Protein AF-A0A2S9FU79-F1 (afdb_monomer)

Mean predicted aligned error: 3.67 Å

Nearest PDB structures (foldseek):
  8qzu-assembly1_A  TM=7.853E-01  e=2.808E-02  Xenorhabdus hominickii
  3bwx-assembly1_A  TM=8.250E-01  e=1.530E-01  Novosphingobium aromaticivorans DSM 12444
  3fsg-assembly1_A  TM=6.598E-01  e=5.170E-02  Oenococcus oeni PSU-1
  1xrp-assembly1_A  TM=7.086E-01  e=3.452E-01  Thermoplasma acidophilum
  6fw5-assembly1_A  TM=6.985E-01  e=6.354E-01  Mycobacterium tuberculosis CDC1551

Solvent-accessible surface area (backbone atoms only — not comparable to full-atom values): 5279 Å² total; per-residue (Å²): 90,63,43,33,39,46,28,39,28,70,61,33,33,51,74,76,42,66,83,51,59,86,74,53,75,84,71,55,36,80,41,58,66,66,56,91,41,74,38,51,89,69,78,65,64,92,82,59,55,82,48,72,69,36,31,28,47,55,50,50,51,54,32,59,78,66,72,52,88,76,55,47,78,46,74,37,88,57,24,48,51,78,55,47,81,77,75,110

pLDDT: mean 90.62, std 8.07, range [56.28, 98.19]

Structure (mmCIF, N/CA/C/O backbone):
data_AF-A0A2S9FU79-F1
#
_entry.id   AF-A0A2S9FU79-F1
#
loop_
_atom_site.group_PDB
_atom_site.id
_atom_site.type_symbol
_atom_site.label_atom_id
_atom_site.label_alt_id
_atom_site.label_comp_id
_atom_site.label_asym_id
_atom_site.label_entity_id
_atom_site.label_seq_id
_atom_site.pdbx_PDB_ins_code
_atom_site.Cartn_x
_atom_site.Cartn_y
_atom_site.Cartn_z
_atom_site.occupancy
_atom_site.B_iso_or_equiv
_atom_site.auth_seq_id
_atom_site.auth_comp_id
_atom_site.auth_asym_id
_atom_site.auth_atom_id
_atom_site.pdbx_PDB_model_num
ATOM 1 N N . GLY A 1 1 ? -12.443 -3.178 10.673 1.00 93.38 1 GLY A N 1
ATOM 2 C CA . GLY A 1 1 ? -11.704 -2.080 11.315 1.00 93.38 1 GLY A CA 1
ATOM 3 C C . GLY A 1 1 ? -11.112 -1.167 10.266 1.00 93.38 1 GLY A C 1
ATOM 4 O O . GLY A 1 1 ? -11.061 -1.606 9.116 1.00 93.38 1 GLY A O 1
ATOM 5 N N . PRO A 1 2 ? -10.667 0.046 10.640 1.00 97.12 2 PRO A N 1
ATOM 6 C CA . PRO A 1 2 ? -9.918 0.926 9.746 1.00 97.12 2 PRO A CA 1
ATOM 7 C C . PRO A 1 2 ? -8.723 0.181 9.119 1.00 97.12 2 PRO A C 1
ATOM 9 O O . PRO A 1 2 ? -8.077 -0.610 9.825 1.00 97.12 2 PRO A O 1
ATOM 12 N N . PRO A 1 3 ? -8.471 0.338 7.808 1.00 98.12 3 PRO A N 1
ATOM 13 C CA . PRO A 1 3 ? -7.405 -0.380 7.126 1.00 98.12 3 PRO A CA 1
ATOM 14 C C . PRO A 1 3 ? -6.028 0.200 7.459 1.00 98.12 3 PRO A C 1
ATOM 16 O O . PRO A 1 3 ? -5.817 1.411 7.421 1.00 98.12 3 PRO A O 1
ATOM 19 N N . VAL A 1 4 ? -5.079 -0.691 7.744 1.00 97.94 4 VAL A N 1
ATOM 20 C CA . VAL A 1 4 ? -3.661 -0.360 7.913 1.00 97.94 4 VAL A CA 1
ATOM 21 C C . VAL A 1 4 ? -2.866 -1.211 6.935 1.00 97.94 4 VAL A C 1
ATOM 23 O O . VAL A 1 4 ? -2.852 -2.437 7.052 1.00 97.94 4 VAL A O 1
ATOM 26 N N . VAL A 1 5 ? -2.228 -0.579 5.957 1.00 97.25 5 VAL A N 1
ATOM 27 C CA . VAL A 1 5 ? -1.421 -1.266 4.948 1.00 97.25 5 VAL A CA 1
ATOM 28 C C . VAL A 1 5 ? 0.036 -1.237 5.387 1.00 97.25 5 VAL A C 1
ATOM 30 O O . VAL A 1 5 ? 0.637 -0.173 5.514 1.00 97.25 5 VAL A O 1
ATOM 33 N N . LEU A 1 6 ? 0.584 -2.418 5.652 1.00 97.00 6 LEU A N 1
ATOM 34 C CA . LEU A 1 6 ? 1.943 -2.625 6.130 1.00 97.00 6 LEU A CA 1
ATOM 35 C C . LEU A 1 6 ? 2.844 -2.989 4.948 1.00 97.00 6 LEU A C 1
ATOM 37 O O . LEU A 1 6 ? 2.764 -4.090 4.401 1.00 97.00 6 LEU A O 1
ATOM 41 N N . LEU A 1 7 ? 3.706 -2.063 4.551 1.00 95.62 7 LEU A N 1
ATOM 42 C CA . LEU A 1 7 ? 4.451 -2.140 3.303 1.00 95.62 7 LEU A CA 1
ATOM 43 C C . LEU A 1 7 ? 5.922 -2.452 3.555 1.00 95.62 7 LEU A C 1
ATOM 45 O O . LEU A 1 7 ? 6.592 -1.771 4.332 1.00 95.62 7 LEU A O 1
ATOM 49 N N . HIS A 1 8 ? 6.405 -3.523 2.929 1.00 94.56 8 HIS A N 1
ATOM 50 C CA . HIS A 1 8 ? 7.740 -4.064 3.170 1.00 94.56 8 HIS A CA 1
ATOM 51 C C . HIS A 1 8 ? 8.844 -3.379 2.364 1.00 94.56 8 HIS A C 1
ATOM 53 O O . HIS A 1 8 ? 8.575 -2.716 1.369 1.00 94.56 8 HIS A O 1
ATOM 59 N N . GLY A 1 9 ? 10.097 -3.584 2.777 1.00 93.19 9 GLY A N 1
ATOM 60 C CA . GLY A 1 9 ? 11.282 -3.040 2.111 1.00 93.19 9 GLY A CA 1
ATOM 61 C C . GLY A 1 9 ? 11.737 -3.797 0.859 1.00 93.19 9 GLY A C 1
ATOM 62 O O . GLY A 1 9 ? 11.159 -4.814 0.454 1.00 93.19 9 GLY A O 1
ATOM 63 N N . LEU A 1 10 ? 12.815 -3.306 0.252 1.00 91.94 10 LEU A N 1
ATOM 64 C CA . LEU A 1 10 ? 13.500 -3.938 -0.872 1.00 91.94 10 LEU A CA 1
ATOM 65 C C . LEU A 1 10 ? 14.110 -5.285 -0.443 1.00 91.94 10 LEU A C 1
ATOM 67 O O . LEU A 1 10 ? 14.717 -5.399 0.618 1.00 91.94 10 LEU A O 1
ATOM 71 N N . LEU A 1 11 ? 13.955 -6.316 -1.277 1.00 92.06 11 LEU A N 1
ATOM 72 C CA . LEU A 1 11 ? 14.326 -7.714 -1.000 1.00 92.06 11 LEU A CA 1
ATOM 73 C C . LEU A 1 11 ? 13.620 -8.339 0.222 1.00 92.06 11 LEU A C 1
ATOM 75 O O . LEU A 1 11 ? 14.040 -9.389 0.706 1.00 92.06 11 LEU A O 1
ATOM 79 N N . MET A 1 12 ? 12.529 -7.730 0.692 1.00 94.31 12 MET A N 1
ATOM 80 C CA . MET A 1 12 ? 11.686 -8.227 1.785 1.00 94.31 12 MET A CA 1
ATOM 81 C C . MET A 1 12 ? 10.305 -8.666 1.271 1.00 94.31 12 MET A C 1
ATOM 83 O O . MET A 1 12 ? 10.006 -8.558 0.079 1.00 94.31 12 MET A O 1
ATOM 87 N N . ASN A 1 13 ? 9.470 -9.188 2.173 1.00 94.62 13 ASN A N 1
ATOM 88 C CA . ASN A 1 13 ? 8.067 -9.539 1.937 1.00 94.62 13 ASN A CA 1
ATOM 89 C C . ASN A 1 13 ? 7.233 -9.365 3.225 1.00 94.62 13 ASN A C 1
ATOM 91 O O . ASN A 1 13 ? 7.689 -8.762 4.199 1.00 94.62 13 ASN A O 1
ATOM 95 N N . ASP A 1 14 ? 6.007 -9.881 3.221 1.00 95.56 14 ASP A N 1
ATOM 96 C CA . ASP A 1 14 ? 5.039 -9.831 4.319 1.00 95.56 14 ASP A CA 1
ATOM 97 C C . ASP A 1 14 ? 5.557 -10.426 5.637 1.00 95.56 14 ASP A C 1
ATOM 99 O O . ASP A 1 14 ? 5.260 -9.880 6.701 1.00 95.56 14 ASP A O 1
ATOM 103 N N . ALA A 1 15 ? 6.399 -11.463 5.578 1.00 95.94 15 ALA A N 1
ATOM 104 C CA . ALA A 1 15 ? 6.921 -12.142 6.766 1.00 95.94 15 ALA A CA 1
ATOM 105 C C . ALA A 1 15 ? 7.773 -11.237 7.674 1.00 95.94 15 ALA A C 1
ATOM 107 O O . ALA A 1 15 ? 7.984 -11.556 8.844 1.00 95.94 15 ALA A O 1
ATOM 108 N N . GLN A 1 16 ? 8.244 -10.076 7.191 1.00 95.12 16 GLN A N 1
ATOM 109 C CA . GLN A 1 16 ? 8.959 -9.129 8.058 1.00 95.12 16 GLN A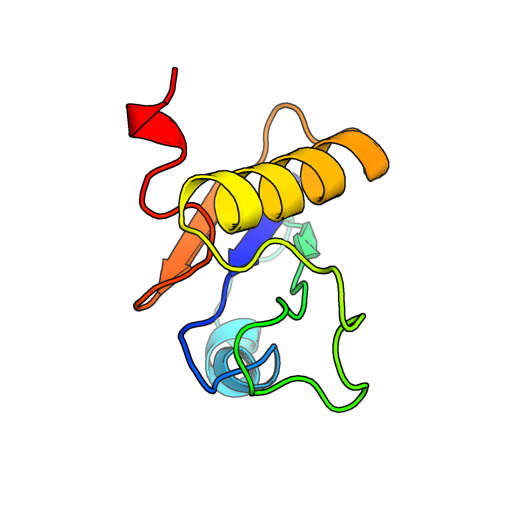 CA 1
ATOM 110 C C . GLN A 1 16 ? 8.100 -8.664 9.252 1.00 95.12 16 GLN A C 1
ATOM 112 O O . GLN A 1 16 ? 8.636 -8.210 10.262 1.00 95.12 16 GLN A O 1
ATOM 117 N N . TRP A 1 17 ? 6.770 -8.725 9.121 1.00 96.62 17 TRP A N 1
ATOM 118 C CA . TRP A 1 17 ? 5.830 -8.223 10.118 1.00 96.62 17 TRP A CA 1
ATOM 119 C C . TRP A 1 17 ? 5.446 -9.269 11.169 1.00 96.62 17 TRP A C 1
ATOM 121 O O . TRP A 1 17 ? 4.806 -8.902 12.155 1.00 96.62 17 TRP A O 1
ATOM 131 N N . ASP A 1 18 ? 5.860 -10.532 11.021 1.00 97.44 18 ASP A N 1
ATOM 132 C CA . ASP A 1 18 ? 5.455 -11.646 11.895 1.00 97.44 18 ASP A CA 1
ATOM 133 C C . ASP A 1 18 ? 5.725 -11.370 13.380 1.00 97.44 18 ASP A C 1
ATOM 135 O O . ASP A 1 18 ? 4.921 -11.718 1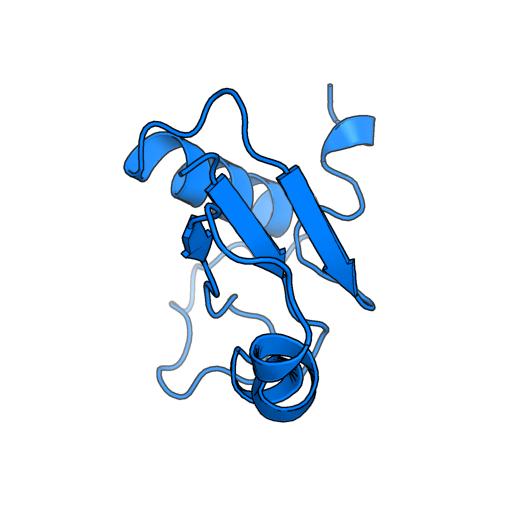4.243 1.00 97.44 18 ASP A O 1
ATOM 139 N N . LEU A 1 19 ? 6.839 -10.698 13.684 1.00 97.50 19 LEU A N 1
ATOM 140 C CA . LEU A 1 19 ? 7.206 -10.343 15.057 1.00 97.50 19 LEU A CA 1
ATOM 141 C C . LEU A 1 19 ? 6.489 -9.091 15.573 1.00 97.50 19 LEU A C 1
ATOM 143 O O . LEU A 1 19 ? 6.377 -8.916 16.781 1.00 97.50 19 LEU A O 1
ATOM 147 N N . ALA A 1 20 ? 6.009 -8.216 14.690 1.00 96.56 20 ALA A N 1
ATOM 148 C CA . ALA A 1 20 ? 5.330 -6.979 15.070 1.00 96.56 20 ALA A CA 1
ATOM 149 C C . ALA A 1 20 ? 3.817 -7.177 15.239 1.00 96.56 20 ALA A C 1
ATOM 151 O O . ALA A 1 20 ? 3.232 -6.620 16.167 1.00 96.56 20 ALA A O 1
ATOM 152 N N . LEU A 1 21 ? 3.189 -7.987 14.376 1.00 97.56 21 LEU A N 1
ATOM 153 C CA . LEU A 1 21 ? 1.739 -8.219 14.341 1.00 97.56 21 LEU A CA 1
ATOM 154 C C . LEU A 1 21 ? 1.118 -8.557 15.711 1.00 97.56 21 LEU A C 1
ATOM 156 O O . LEU A 1 21 ? 0.083 -7.967 16.025 1.00 97.56 21 LEU A O 1
ATOM 160 N N . PRO A 1 22 ? 1.715 -9.419 16.565 1.00 98.00 22 PRO A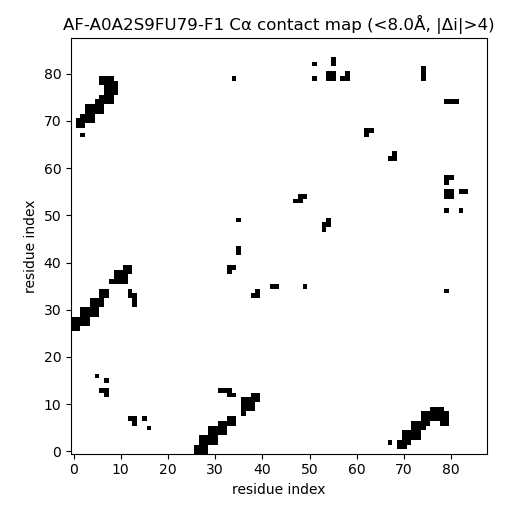 N 1
ATOM 161 C CA . PRO A 1 22 ? 1.149 -9.742 17.879 1.00 98.00 22 PRO A CA 1
ATOM 162 C C . PRO A 1 22 ? 1.068 -8.555 18.849 1.00 98.00 22 PRO A C 1
ATOM 164 O O . PRO A 1 22 ? 0.356 -8.629 19.849 1.00 98.00 22 PRO A O 1
ATOM 167 N N . HIS A 1 23 ? 1.808 -7.478 18.580 1.00 97.75 23 HIS A N 1
ATOM 168 C CA . HIS A 1 23 ? 1.875 -6.284 19.422 1.00 97.75 23 HIS A CA 1
ATOM 169 C C . HIS A 1 23 ? 1.025 -5.126 18.894 1.00 97.75 23 HIS A C 1
ATOM 171 O O . HIS A 1 23 ? 0.911 -4.096 19.560 1.00 97.75 23 HIS A O 1
ATOM 177 N N . LEU A 1 24 ? 0.438 -5.272 17.704 1.00 97.25 24 LEU A N 1
ATOM 178 C CA . LEU A 1 24 ? -0.393 -4.235 17.117 1.00 97.25 24 LEU A CA 1
ATOM 179 C C . LEU A 1 24 ? -1.780 -4.194 17.780 1.00 97.25 24 LEU A C 1
ATOM 181 O O . LEU A 1 24 ? -2.306 -5.230 18.200 1.00 97.25 24 LEU A O 1
ATOM 185 N N . PRO A 1 25 ? -2.391 -3.001 17.902 1.00 97.50 25 PRO A N 1
ATOM 186 C CA . PRO A 1 25 ? -3.692 -2.858 18.538 1.00 97.50 25 PRO A CA 1
ATOM 187 C C . PRO A 1 25 ? -4.784 -3.636 17.796 1.00 97.50 25 PRO A C 1
ATOM 189 O O . PRO A 1 25 ? -4.813 -3.732 16.570 1.00 97.50 25 PRO A O 1
ATOM 192 N N . GLN A 1 26 ? -5.745 -4.157 18.556 1.00 97.00 26 GLN A N 1
ATOM 193 C CA . GLN A 1 26 ? -6.941 -4.759 17.974 1.00 97.00 26 GLN A CA 1
ATOM 194 C C . GLN A 1 26 ? -7.888 -3.692 17.400 1.00 97.00 26 GLN A C 1
ATOM 196 O O . GLN A 1 26 ? -7.773 -2.504 17.692 1.00 97.00 26 GLN A O 1
ATOM 201 N N . GLY A 1 27 ? -8.851 -4.126 16.582 1.00 97.31 27 GLY A N 1
ATOM 202 C CA . GLY A 1 27 ? -9.861 -3.248 15.977 1.00 97.31 27 GLY A CA 1
ATOM 203 C C . GLY A 1 27 ? -9.489 -2.698 14.596 1.00 97.31 27 GLY A C 1
ATOM 204 O O . GLY A 1 27 ? -10.350 -2.132 13.924 1.00 97.31 27 GLY A O 1
ATOM 205 N N . PHE A 1 28 ? -8.262 -2.935 14.128 1.00 98.00 28 PHE A N 1
ATOM 206 C CA . PHE A 1 28 ? -7.790 -2.589 12.785 1.00 98.00 28 PHE A CA 1
ATOM 207 C C . PHE A 1 28 ? -7.825 -3.788 11.834 1.00 98.00 28 PHE A C 1
ATOM 209 O O . PHE A 1 28 ? -7.884 -4.944 12.259 1.00 98.00 28 PHE A O 1
ATOM 216 N N . ARG A 1 29 ? -7.808 -3.509 10.527 1.00 97.62 29 ARG A N 1
ATOM 217 C CA . ARG A 1 29 ? -7.608 -4.521 9.482 1.00 97.62 29 ARG A CA 1
ATOM 218 C C . ARG A 1 29 ? -6.216 -4.331 8.884 1.00 97.62 29 ARG A C 1
ATOM 220 O O . ARG A 1 29 ? -6.029 -3.424 8.078 1.00 97.62 29 ARG A O 1
ATOM 227 N N . TYR A 1 30 ? -5.270 -5.183 9.271 1.00 98.19 30 TYR A N 1
ATOM 228 C CA . TYR A 1 30 ? -3.908 -5.164 8.737 1.00 98.19 30 TYR A CA 1
ATOM 229 C C . TYR A 1 30 ? -3.849 -5.858 7.373 1.00 98.19 30 TYR A C 1
ATOM 231 O O . TYR A 1 30 ? -4.301 -6.994 7.231 1.00 98.19 30 TYR A O 1
ATOM 239 N N . LEU A 1 31 ? -3.316 -5.160 6.373 1.00 97.88 31 LEU A N 1
ATOM 240 C CA . LEU A 1 31 ? -3.129 -5.634 5.003 1.00 97.88 31 LEU A CA 1
ATOM 241 C C . LEU A 1 31 ? -1.630 -5.663 4.699 1.00 97.88 31 LEU A C 1
ATOM 243 O O . LEU A 1 31 ? -0.947 -4.667 4.916 1.00 97.88 31 LEU A O 1
ATOM 247 N N . LEU A 1 32 ? -1.125 -6.796 4.215 1.00 96.81 32 LEU A N 1
ATOM 248 C CA . LEU A 1 32 ? 0.306 -7.037 4.011 1.00 96.81 32 LEU A CA 1
ATOM 249 C C . LEU A 1 32 ? 0.569 -7.420 2.544 1.00 96.81 32 LEU A C 1
ATOM 251 O O . LEU A 1 32 ? 0.845 -8.587 2.260 1.00 96.81 32 LEU A O 1
ATOM 255 N N . PRO A 1 33 ? 0.400 -6.498 1.578 1.00 94.81 33 PRO A N 1
ATOM 256 C CA . PRO A 1 33 ? 0.669 -6.817 0.182 1.00 94.81 33 PRO A CA 1
ATOM 257 C C . PRO A 1 33 ? 2.157 -7.124 -0.020 1.00 94.81 33 PRO A C 1
ATOM 259 O O . PRO A 1 33 ? 3.028 -6.456 0.539 1.00 94.81 33 PRO A O 1
ATOM 262 N N . VAL A 1 34 ? 2.447 -8.120 -0.859 1.00 93.75 34 VAL A N 1
ATOM 263 C CA . VAL A 1 34 ? 3.817 -8.435 -1.276 1.00 93.75 34 VAL A CA 1
ATOM 264 C C . VAL A 1 34 ? 4.094 -7.755 -2.613 1.00 93.75 34 VAL A C 1
ATOM 266 O O . VAL A 1 34 ? 3.578 -8.156 -3.654 1.00 93.75 34 VAL A O 1
ATOM 269 N N . LEU A 1 35 ? 4.912 -6.711 -2.569 1.00 91.25 35 LEU A N 1
ATOM 270 C CA . LEU A 1 35 ? 5.297 -5.868 -3.691 1.00 91.25 35 LEU A CA 1
ATOM 271 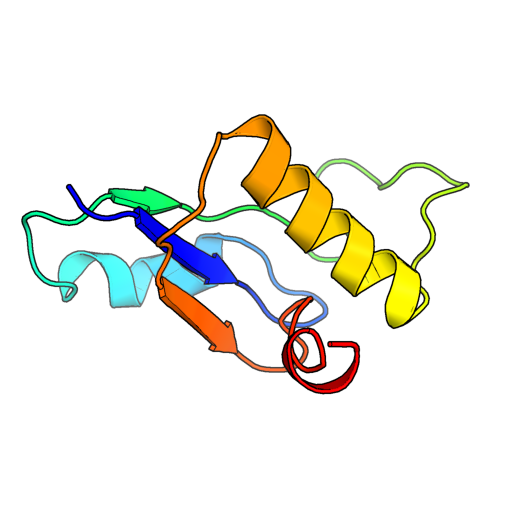C C . LEU A 1 35 ? 6.377 -6.535 -4.568 1.00 91.25 35 LEU A C 1
ATOM 273 O O . LEU A 1 35 ? 7.147 -7.388 -4.099 1.00 91.25 35 LEU A O 1
ATOM 277 N N . PRO A 1 36 ? 6.511 -6.134 -5.847 1.00 90.62 36 PRO A N 1
ATOM 278 C CA . PRO A 1 36 ? 7.468 -6.723 -6.782 1.00 90.62 36 PRO A CA 1
ATOM 279 C C . PRO A 1 36 ? 8.931 -6.292 -6.542 1.00 90.62 36 PRO A C 1
ATOM 281 O O . PRO A 1 36 ? 9.684 -6.052 -7.477 1.00 90.62 36 PRO A O 1
ATOM 284 N N . MET A 1 37 ? 9.372 -6.269 -5.282 1.00 88.94 37 MET A N 1
ATOM 285 C CA . MET A 1 37 ? 10.683 -5.771 -4.846 1.00 88.94 37 MET A CA 1
ATOM 286 C C . MET A 1 37 ? 11.668 -6.890 -4.470 1.00 88.94 37 MET A C 1
ATOM 288 O O . MET A 1 37 ? 12.560 -6.698 -3.654 1.00 88.94 37 MET A O 1
ATOM 292 N N . GLY A 1 38 ? 11.515 -8.081 -5.053 1.00 89.50 38 GLY A N 1
ATOM 293 C CA . GLY A 1 38 ? 12.505 -9.163 -4.970 1.00 89.50 38 GLY A CA 1
ATOM 294 C C . GLY A 1 38 ? 12.362 -10.164 -3.816 1.00 89.50 38 GLY A C 1
ATOM 295 O O . GLY A 1 38 ? 13.051 -11.177 -3.849 1.00 89.50 38 GLY A O 1
ATOM 296 N N . GLY A 1 39 ? 11.460 -9.956 -2.848 1.00 90.50 39 GLY A N 1
ATOM 297 C CA . GLY A 1 39 ? 11.138 -10.961 -1.814 1.00 90.50 39 GLY A CA 1
ATOM 298 C C . GLY A 1 39 ? 9.882 -11.801 -2.092 1.00 90.50 39 GLY A C 1
ATOM 299 O O . GLY A 1 39 ? 9.521 -12.672 -1.296 1.00 90.50 39 GLY A O 1
ATOM 300 N N . HIS A 1 40 ? 9.206 -11.562 -3.219 1.00 88.56 40 HIS A N 1
ATOM 301 C CA . HIS A 1 40 ? 8.034 -12.323 -3.651 1.00 88.56 40 HIS A CA 1
ATOM 302 C C . HIS A 1 40 ? 8.406 -13.723 -4.155 1.00 88.56 40 HIS A C 1
ATOM 304 O O . HIS A 1 40 ? 9.416 -13.922 -4.826 1.00 88.56 40 HIS A O 1
ATOM 310 N N . ARG A 1 41 ? 7.538 -14.708 -3.889 1.00 86.50 41 ARG A N 1
ATOM 311 C CA . ARG A 1 41 ? 7.719 -16.091 -4.374 1.00 86.50 41 ARG A CA 1
ATOM 312 C C . ARG A 1 41 ? 7.387 -16.246 -5.854 1.00 86.50 41 ARG A C 1
ATOM 314 O O . ARG A 1 41 ? 8.012 -17.038 -6.553 1.00 86.50 41 ARG A O 1
ATOM 321 N N . VAL A 1 42 ? 6.379 -15.512 -6.318 1.00 86.06 42 VAL A N 1
ATOM 322 C CA . VAL A 1 42 ? 5.945 -15.522 -7.715 1.00 86.06 42 VAL A CA 1
ATOM 323 C C . VAL A 1 42 ? 6.642 -14.385 -8.424 1.00 86.06 42 VAL A C 1
ATOM 325 O O . VAL A 1 42 ? 6.411 -13.231 -8.081 1.00 86.06 42 VAL A O 1
ATOM 328 N N . ARG A 1 43 ? 7.493 -14.719 -9.397 1.00 81.75 43 ARG A N 1
ATOM 329 C CA . ARG A 1 43 ? 8.213 -13.738 -10.209 1.00 81.75 43 ARG A CA 1
ATOM 330 C C . ARG A 1 43 ? 7.236 -12.692 -10.752 1.00 81.75 43 ARG A C 1
ATOM 332 O O . ARG A 1 43 ? 6.242 -13.058 -11.377 1.00 81.75 43 ARG A O 1
ATOM 339 N N . SER A 1 44 ? 7.574 -11.418 -10.569 1.00 82.06 44 SER A N 1
ATOM 340 C CA . SER A 1 44 ? 6.835 -10.319 -11.192 1.00 82.06 44 SER A CA 1
ATOM 341 C C . SER A 1 44 ? 6.766 -10.463 -12.720 1.00 82.06 44 SER A C 1
ATOM 343 O O . SER A 1 44 ? 7.655 -11.051 -13.350 1.00 82.06 44 SER A O 1
ATOM 345 N N . HIS A 1 45 ? 5.721 -9.908 -13.331 1.00 83.81 45 HIS A N 1
ATOM 346 C CA . HIS A 1 45 ? 5.621 -9.841 -14.787 1.00 83.81 45 HIS A CA 1
ATOM 347 C C . HIS A 1 45 ? 6.850 -9.138 -15.379 1.00 83.81 45 HIS A C 1
ATOM 349 O O . HIS A 1 45 ? 7.392 -8.205 -14.791 1.00 83.81 45 HIS A O 1
ATOM 355 N N . ARG A 1 46 ? 7.306 -9.598 -16.554 1.00 83.00 46 ARG A N 1
ATOM 356 C CA . ARG A 1 46 ? 8.478 -9.013 -17.235 1.00 83.00 46 ARG A CA 1
ATOM 357 C C . ARG A 1 46 ? 8.302 -7.527 -17.544 1.00 83.00 46 ARG A C 1
ATOM 359 O O . ARG A 1 46 ? 9.298 -6.817 -17.564 1.00 83.00 46 ARG A O 1
ATOM 366 N N . ASP A 1 47 ? 7.058 -7.108 -17.735 1.00 85.69 47 ASP A 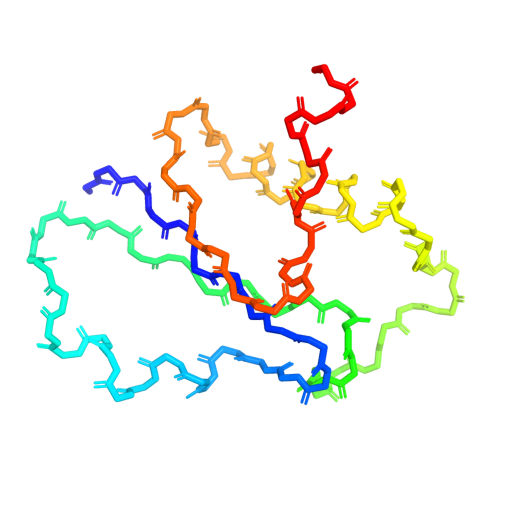N 1
ATOM 367 C CA . ASP A 1 47 ? 6.690 -5.746 -18.113 1.00 85.69 47 ASP A CA 1
ATOM 368 C C . ASP A 1 47 ? 6.237 -4.912 -16.904 1.00 85.69 47 ASP A C 1
ATOM 370 O O . ASP A 1 47 ? 5.675 -3.835 -17.077 1.00 85.69 47 ASP A O 1
ATOM 374 N N . ALA A 1 48 ? 6.446 -5.406 -15.675 1.00 84.94 48 ALA A N 1
ATOM 375 C CA . ALA A 1 48 ? 6.164 -4.629 -14.477 1.00 84.94 48 ALA A CA 1
ATOM 376 C C . ALA A 1 48 ? 7.051 -3.380 -14.452 1.00 84.94 48 ALA A C 1
ATOM 378 O O . ALA A 1 48 ? 8.279 -3.479 -14.524 1.00 84.94 48 ALA A O 1
ATOM 379 N N . ASP A 1 49 ? 6.423 -2.215 -14.324 1.00 89.25 49 ASP A N 1
ATOM 380 C CA . ASP A 1 49 ? 7.138 -0.960 -14.160 1.00 89.25 49 ASP A CA 1
ATOM 381 C C . ASP A 1 49 ? 7.708 -0.877 -12.738 1.00 89.25 49 ASP A C 1
ATOM 383 O O . ASP A 1 49 ? 7.004 -0.582 -11.775 1.00 89.25 49 ASP A O 1
ATOM 387 N N . LEU A 1 50 ? 8.999 -1.187 -12.610 1.00 87.19 50 LEU A N 1
ATOM 388 C CA . LEU A 1 50 ? 9.735 -1.128 -11.344 1.00 87.19 50 LEU A CA 1
ATOM 389 C C . LEU A 1 50 ? 10.434 0.224 -11.129 1.00 87.19 50 LEU A C 1
ATOM 391 O O . LEU A 1 50 ? 11.291 0.341 -10.251 1.00 87.19 50 LEU A O 1
ATOM 395 N N . THR A 1 51 ? 10.121 1.242 -11.939 1.00 89.12 51 THR A N 1
ATOM 396 C CA . THR A 1 51 ? 10.538 2.620 -11.650 1.00 89.12 51 THR A CA 1
ATOM 397 C C . THR A 1 51 ? 9.816 3.147 -10.407 1.00 89.12 51 THR A C 1
ATOM 399 O O . THR A 1 51 ? 8.830 2.568 -9.955 1.00 89.12 51 THR A O 1
ATOM 402 N N . LEU A 1 52 ? 10.284 4.262 -9.834 1.00 86.75 52 LEU A N 1
ATOM 403 C CA . LEU A 1 52 ? 9.617 4.856 -8.668 1.00 86.75 52 LEU A CA 1
ATOM 404 C C . LEU A 1 52 ? 8.140 5.210 -8.945 1.00 86.75 52 LEU A C 1
ATOM 406 O O . LEU A 1 52 ? 7.301 4.795 -8.146 1.00 86.75 52 LEU A O 1
ATOM 410 N N . PRO A 1 53 ? 7.778 5.879 -10.063 1.00 89.25 53 PRO A N 1
ATOM 411 C CA . PRO A 1 53 ? 6.373 6.098 -10.411 1.00 89.25 53 PRO A CA 1
ATOM 412 C C . PRO A 1 53 ? 5.580 4.799 -10.587 1.00 89.25 53 PRO A C 1
ATOM 414 O O . PRO A 1 53 ? 4.458 4.709 -10.098 1.00 89.25 53 PRO A O 1
ATOM 417 N N . GLY A 1 54 ? 6.167 3.778 -11.222 1.00 90.69 54 GLY A N 1
ATOM 418 C CA . GLY A 1 54 ? 5.526 2.472 -11.386 1.00 90.69 54 GLY A CA 1
ATOM 419 C C . GLY A 1 54 ? 5.217 1.792 -10.052 1.00 90.69 54 GLY A C 1
ATOM 420 O O . GLY A 1 54 ? 4.101 1.327 -9.828 1.00 90.69 54 GLY A O 1
ATOM 421 N N . MET A 1 55 ? 6.164 1.820 -9.112 1.00 90.19 55 MET A N 1
ATOM 422 C CA . MET A 1 55 ? 5.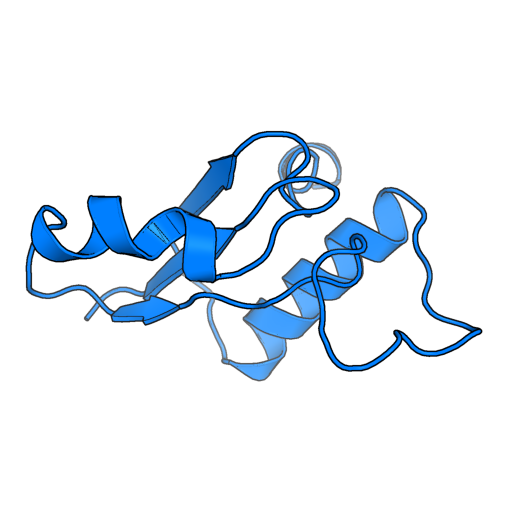972 1.286 -7.761 1.00 90.19 55 MET A CA 1
ATOM 423 C C . MET A 1 55 ? 4.885 2.030 -6.976 1.00 90.19 55 MET A C 1
ATOM 425 O O . MET A 1 55 ? 4.123 1.395 -6.248 1.00 90.19 55 MET A O 1
ATOM 429 N N . ILE A 1 56 ? 4.785 3.352 -7.141 1.00 90.94 56 ILE A N 1
ATOM 430 C CA . ILE A 1 56 ? 3.707 4.157 -6.548 1.00 90.94 56 ILE A CA 1
ATOM 431 C C . ILE A 1 56 ? 2.362 3.786 -7.174 1.00 90.94 56 ILE A C 1
ATOM 433 O O . ILE A 1 56 ? 1.403 3.560 -6.439 1.00 90.94 56 ILE A O 1
ATOM 437 N N . GLY A 1 57 ? 2.311 3.646 -8.502 1.00 92.12 57 GLY A N 1
ATOM 438 C CA . GLY A 1 57 ? 1.125 3.197 -9.233 1.00 92.12 57 GLY A CA 1
ATOM 439 C C . GLY A 1 57 ? 0.631 1.833 -8.759 1.00 92.12 57 GLY A C 1
ATOM 440 O O . GLY A 1 57 ? -0.546 1.678 -8.481 1.00 92.12 57 GLY A O 1
ATOM 441 N N . ILE A 1 58 ? 1.532 0.874 -8.531 1.00 92.00 58 ILE A N 1
ATOM 442 C CA . ILE A 1 58 ? 1.171 -0.452 -8.000 1.00 92.00 58 ILE A CA 1
ATOM 443 C C . ILE A 1 58 ? 0.517 -0.356 -6.615 1.00 92.00 58 ILE A C 1
ATOM 445 O O . ILE A 1 58 ? -0.415 -1.104 -6.316 1.00 92.00 58 ILE A O 1
ATOM 449 N N . VAL A 1 59 ? 1.001 0.541 -5.751 1.00 92.94 59 VAL A N 1
ATOM 450 C CA . VAL A 1 59 ? 0.382 0.754 -4.436 1.00 92.94 59 VAL A CA 1
ATOM 451 C C . VAL A 1 59 ? -0.973 1.445 -4.583 1.00 92.94 59 VAL A C 1
ATOM 453 O O . VAL A 1 59 ? -1.917 1.027 -3.919 1.00 92.94 59 VAL A O 1
ATOM 456 N N . ALA A 1 60 ? -1.090 2.447 -5.457 1.00 93.00 60 ALA A N 1
ATOM 457 C CA . ALA A 1 60 ? -2.359 3.113 -5.747 1.00 93.00 60 ALA A CA 1
ATOM 458 C C . ALA A 1 60 ? -3.401 2.124 -6.298 1.00 93.00 60 ALA A C 1
ATOM 460 O O . ALA A 1 60 ? -4.478 2.002 -5.725 1.00 93.00 60 ALA A O 1
ATOM 461 N N . ASP A 1 61 ? -3.037 1.316 -7.295 1.00 93.94 61 ASP A N 1
ATOM 462 C CA . ASP A 1 61 ? -3.891 0.273 -7.874 1.00 93.94 61 ASP A CA 1
ATOM 463 C C . ASP A 1 61 ? -4.343 -0.746 -6.817 1.00 93.94 61 ASP A C 1
ATOM 465 O O . ASP A 1 61 ? -5.486 -1.202 -6.828 1.00 93.94 61 ASP A O 1
ATOM 469 N N . PHE A 1 62 ? -3.463 -1.112 -5.877 1.00 94.44 62 PHE A N 1
ATOM 470 C CA . PHE A 1 62 ? -3.819 -1.982 -4.755 1.00 94.44 62 PHE A CA 1
ATOM 471 C C . PHE A 1 62 ? -4.859 -1.338 -3.825 1.00 94.44 62 PHE A C 1
ATOM 473 O O . PHE A 1 62 ? -5.793 -2.019 -3.390 1.00 94.44 62 PHE A O 1
ATOM 480 N N . LEU A 1 63 ? -4.695 -0.052 -3.502 1.00 94.81 63 LEU A N 1
ATOM 481 C CA . LEU A 1 63 ? -5.646 0.696 -2.680 1.00 94.81 63 LEU A CA 1
ATOM 482 C C . LEU A 1 63 ? -6.998 0.825 -3.394 1.00 94.81 63 LEU A C 1
ATOM 484 O O . LEU A 1 63 ? -8.027 0.524 -2.787 1.00 94.81 63 LEU A O 1
ATOM 488 N N . ASP A 1 64 ? -6.989 1.176 -4.679 1.00 96.00 64 ASP A N 1
ATOM 489 C CA . ASP A 1 64 ? -8.183 1.338 -5.514 1.00 96.00 64 ASP A CA 1
ATOM 490 C C . ASP A 1 64 ? -8.935 0.017 -5.699 1.00 96.00 64 ASP A C 1
ATOM 492 O O . ASP A 1 64 ? -10.152 -0.047 -5.514 1.00 96.00 64 ASP A O 1
ATOM 496 N N . ALA A 1 65 ? -8.224 -1.078 -5.986 1.00 97.50 65 ALA A N 1
ATOM 497 C CA . ALA A 1 65 ? -8.825 -2.403 -6.154 1.00 97.50 65 ALA A CA 1
ATOM 498 C C . ALA A 1 65 ? -9.527 -2.914 -4.884 1.00 97.50 65 ALA A C 1
ATOM 500 O O . ALA A 1 65 ? -10.397 -3.787 -4.961 1.00 97.50 65 ALA A O 1
ATOM 501 N N . LEU A 1 66 ? -9.144 -2.391 -3.717 1.00 97.19 66 LEU A N 1
ATOM 502 C CA . LEU A 1 66 ? -9.737 -2.710 -2.422 1.00 97.19 66 LEU A CA 1
ATOM 503 C C . LEU A 1 66 ? -10.657 -1.600 -1.880 1.00 97.19 66 LEU A C 1
ATOM 505 O O . LEU A 1 66 ? -11.139 -1.741 -0.752 1.00 97.19 66 LEU A O 1
ATOM 509 N N . ASP A 1 67 ? -10.902 -0.540 -2.661 1.00 96.38 67 ASP A N 1
ATOM 510 C CA . ASP A 1 67 ? -11.705 0.638 -2.297 1.00 96.38 67 ASP A CA 1
ATOM 511 C C . ASP A 1 67 ? -11.246 1.283 -0.969 1.00 96.38 67 ASP A C 1
ATOM 513 O O . ASP A 1 67 ? -12.016 1.498 -0.027 1.00 96.38 67 ASP A O 1
ATOM 517 N N . LEU A 1 68 ? -9.933 1.518 -0.845 1.00 95.88 68 LEU A N 1
ATOM 518 C CA . LEU A 1 68 ? -9.286 2.022 0.371 1.00 95.88 68 LEU A CA 1
ATOM 519 C C . LEU A 1 68 ? -8.971 3.517 0.270 1.00 95.88 68 LEU A C 1
ATOM 521 O O . LEU A 1 68 ? -7.856 3.906 -0.059 1.00 95.88 68 LEU A O 1
ATOM 525 N N . SER A 1 69 ? -9.940 4.354 0.633 1.00 90.25 69 SER A N 1
ATOM 526 C CA . SER A 1 69 ? -9.802 5.820 0.612 1.00 90.25 69 SER A CA 1
ATOM 527 C C . SER A 1 69 ? -9.275 6.445 1.913 1.00 90.25 69 SER A C 1
ATOM 529 O O . SER A 1 69 ? -8.729 7.543 1.879 1.00 90.25 69 SER A O 1
ATOM 531 N N . ASP A 1 70 ? -9.401 5.758 3.053 1.00 92.38 70 ASP A N 1
ATOM 532 C CA . ASP A 1 70 ? -8.970 6.239 4.381 1.00 92.38 70 ASP A CA 1
ATOM 533 C C . ASP A 1 70 ? -8.076 5.194 5.071 1.00 92.38 70 ASP A C 1
ATOM 535 O O . ASP A 1 70 ? -8.394 4.628 6.122 1.00 92.38 70 ASP A O 1
ATOM 539 N N . ALA A 1 71 ? -6.985 4.833 4.392 1.00 95.00 71 ALA A N 1
ATOM 540 C CA . ALA A 1 71 ? -6.023 3.851 4.874 1.00 95.00 71 ALA A CA 1
ATOM 541 C C . ALA A 1 71 ? -4.818 4.504 5.546 1.00 95.00 71 ALA A C 1
ATOM 543 O O . ALA A 1 71 ? -4.224 5.451 5.039 1.00 95.00 71 ALA A O 1
ATOM 544 N N . THR A 1 72 ? -4.388 3.922 6.665 1.00 95.38 72 THR A N 1
ATOM 545 C CA . THR A 1 72 ? -3.072 4.227 7.234 1.00 95.38 72 THR A CA 1
ATOM 546 C C . THR A 1 72 ? -2.014 3.413 6.500 1.00 95.38 72 THR A C 1
ATOM 548 O O . THR A 1 72 ? -2.073 2.183 6.505 1.00 95.38 72 THR A O 1
ATOM 551 N N . LEU A 1 73 ? -1.028 4.078 5.903 1.00 94.25 73 LEU A N 1
ATOM 552 C CA . LEU A 1 73 ? 0.135 3.416 5.314 1.00 94.25 73 LEU A CA 1
ATOM 553 C C . LEU A 1 73 ? 1.277 3.378 6.332 1.00 94.25 73 LEU A C 1
ATOM 555 O O . LEU A 1 73 ? 1.658 4.407 6.888 1.00 94.25 73 LEU A O 1
ATOM 559 N N . VAL A 1 74 ? 1.837 2.194 6.563 1.00 94.88 74 VAL A N 1
ATOM 560 C CA . VAL A 1 74 ? 3.049 2.000 7.365 1.00 94.88 74 VAL A CA 1
ATOM 561 C C . VAL A 1 74 ? 4.142 1.512 6.433 1.00 94.88 74 VAL A C 1
ATOM 563 O O . VAL A 1 74 ? 4.008 0.467 5.800 1.00 94.88 74 VAL A O 1
ATOM 566 N N . VAL A 1 75 ? 5.221 2.279 6.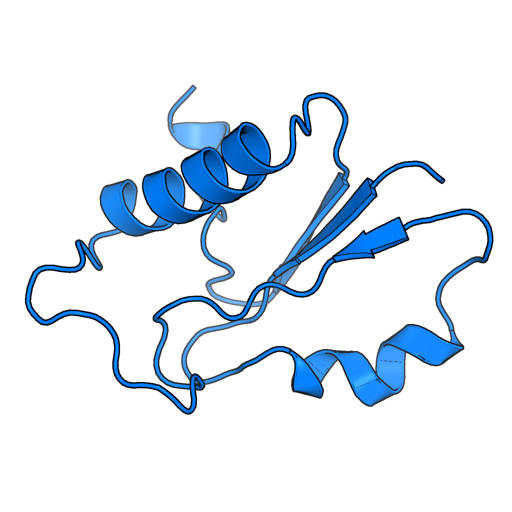352 1.00 92.06 75 VAL A N 1
ATOM 567 C CA . VAL A 1 75 ? 6.294 2.088 5.377 1.00 92.06 75 VAL A CA 1
ATOM 568 C C . VAL A 1 75 ? 7.583 1.738 6.116 1.00 92.06 75 VAL A C 1
ATOM 570 O O . VAL A 1 75 ? 7.896 2.353 7.134 1.00 92.06 75 VAL A O 1
ATOM 573 N N . THR A 1 76 ? 8.343 0.771 5.604 1.00 90.25 76 THR A N 1
ATOM 574 C CA . THR A 1 76 ? 9.732 0.534 6.024 1.00 90.25 76 THR A CA 1
ATOM 575 C C . THR A 1 76 ? 10.651 0.458 4.811 1.00 90.25 76 THR A C 1
ATOM 577 O O . THR A 1 76 ? 10.250 -0.056 3.764 1.00 90.25 76 THR A O 1
ATOM 580 N N . ASP A 1 77 ? 11.885 0.945 4.965 1.00 90.06 77 ASP A N 1
ATOM 581 C CA . ASP A 1 77 ? 12.898 0.969 3.903 1.00 90.06 77 ASP A CA 1
ATOM 582 C C . ASP A 1 77 ? 12.344 1.621 2.610 1.00 90.06 77 ASP A C 1
ATOM 584 O O . ASP A 1 77 ? 11.887 2.763 2.663 1.00 90.06 77 ASP A O 1
ATOM 588 N N . TRP A 1 78 ? 12.359 0.932 1.463 1.00 85.00 78 TRP A N 1
ATOM 589 C CA . TRP A 1 78 ? 11.869 1.439 0.181 1.00 85.00 78 TRP A CA 1
ATOM 590 C C . TRP A 1 78 ? 10.353 1.409 0.053 1.00 85.00 78 TRP A C 1
ATOM 592 O O . TRP A 1 78 ? 9.798 2.253 -0.645 1.00 85.00 78 TRP A O 1
ATOM 602 N N . GLY A 1 79 ? 9.691 0.455 0.712 1.00 69.81 79 GLY A N 1
ATOM 603 C CA . GLY A 1 79 ? 8.258 0.452 0.986 1.00 69.81 79 GLY A CA 1
ATOM 604 C C . GLY A 1 79 ? 7.256 0.467 -0.174 1.00 69.81 79 GLY A C 1
ATOM 605 O O . GLY A 1 79 ? 6.127 0.072 0.052 1.00 69.81 79 GLY A O 1
ATOM 606 N N . GLY A 1 80 ? 7.588 0.918 -1.386 1.00 70.56 80 GLY A N 1
ATOM 607 C CA . GLY A 1 80 ? 6.642 1.196 -2.477 1.00 70.56 80 GLY A CA 1
ATOM 608 C C . GLY A 1 80 ? 6.184 2.666 -2.540 1.00 70.56 80 GLY A C 1
ATOM 609 O O . GLY A 1 80 ? 6.572 3.365 -3.470 1.00 70.56 80 GLY A O 1
ATOM 610 N N . PRO A 1 81 ? 5.406 3.193 -1.574 1.00 74.44 81 PRO A N 1
ATOM 611 C CA . PRO A 1 81 ? 4.821 4.528 -1.629 1.00 74.44 81 PRO A CA 1
ATOM 612 C C . 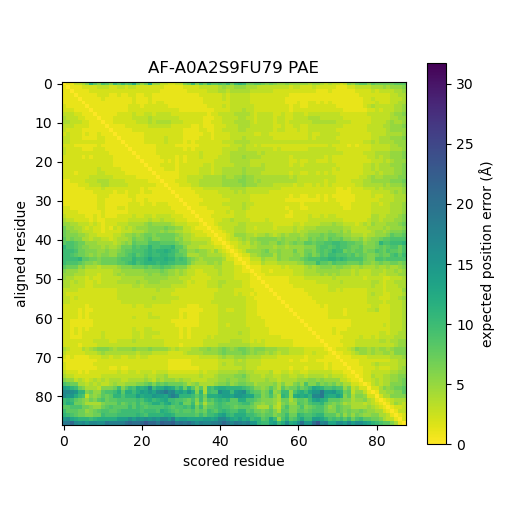PRO A 1 81 ? 5.622 5.564 -0.841 1.00 74.44 81 PRO A C 1
ATOM 614 O O . PRO A 1 8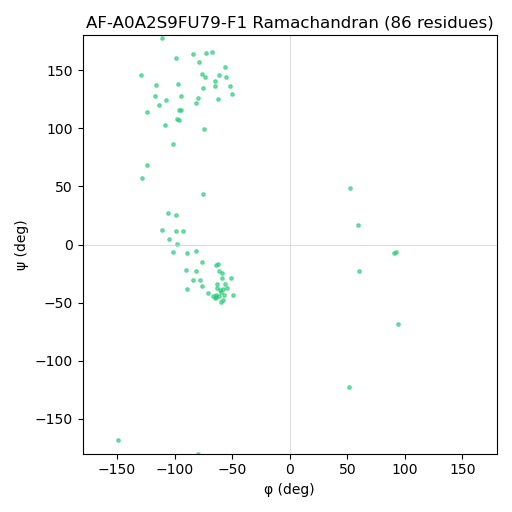1 ? 5.057 6.563 -0.406 1.00 74.44 81 PRO A O 1
ATOM 617 N N . LEU A 1 82 ? 6.928 5.359 -0.648 1.00 76.50 82 LEU A N 1
ATOM 618 C CA . LEU A 1 82 ? 7.792 6.333 0.029 1.00 76.50 82 LEU A CA 1
ATOM 619 C C . LEU A 1 82 ? 7.660 7.750 -0.572 1.00 76.50 82 LEU A C 1
ATOM 621 O O . LEU A 1 82 ? 7.801 8.736 0.143 1.00 76.50 82 LEU A O 1
ATOM 625 N N . PHE A 1 83 ? 7.329 7.838 -1.864 1.00 77.88 83 PHE A N 1
ATOM 626 C CA . PHE A 1 83 ? 7.112 9.088 -2.598 1.00 77.88 83 PHE A CA 1
ATOM 627 C C . PHE A 1 83 ? 5.650 9.328 -3.003 1.00 77.88 83 PHE A C 1
ATOM 629 O O . PHE A 1 83 ? 5.376 10.212 -3.809 1.00 77.88 83 PHE A O 1
ATOM 636 N N . LEU A 1 84 ? 4.690 8.569 -2.470 1.00 79.31 84 LEU A N 1
ATOM 637 C CA . LEU A 1 84 ? 3.283 8.711 -2.865 1.00 79.31 84 LEU A CA 1
ATOM 638 C C . LEU A 1 84 ? 2.732 10.096 -2.495 1.00 79.31 84 LEU A C 1
ATOM 640 O O . LEU A 1 84 ? 1.984 10.679 -3.264 1.00 79.31 84 LEU A O 1
ATOM 644 N N . THR A 1 85 ? 3.192 10.679 -1.385 1.00 74.44 85 THR A N 1
ATOM 645 C CA . THR A 1 85 ? 2.849 12.056 -0.990 1.00 74.44 85 THR A CA 1
ATOM 646 C C . THR A 1 85 ? 3.585 13.141 -1.784 1.00 74.44 85 THR A C 1
ATOM 648 O O . THR A 1 85 ? 3.220 14.306 -1.680 1.00 74.44 85 THR A O 1
ATOM 651 N N . ASP A 1 86 ? 4.648 12.794 -2.517 1.00 74.62 86 ASP A N 1
ATOM 652 C CA . ASP A 1 86 ? 5.401 13.740 -3.359 1.00 74.62 86 ASP A CA 1
ATOM 653 C C . ASP A 1 86 ? 4.739 13.923 -4.734 1.00 74.62 86 ASP A C 1
ATOM 655 O O . ASP A 1 86 ? 4.789 15.007 -5.309 1.00 74.62 86 ASP A O 1
ATOM 659 N N . LEU A 1 87 ? 4.069 12.880 -5.242 1.00 67.50 87 LEU A N 1
ATOM 660 C CA . LEU A 1 87 ? 3.428 12.892 -6.560 1.00 67.50 87 LEU A CA 1
ATOM 661 C C . LEU A 1 87 ? 2.039 13.556 -6.610 1.00 67.50 87 LEU A C 1
ATOM 663 O O . LEU A 1 87 ? 1.545 13.778 -7.717 1.00 67.50 87 LEU A O 1
ATOM 667 N N . GLY A 1 88 ? 1.476 13.956 -5.463 1.00 56.28 88 GLY A N 1
ATOM 668 C CA . GLY A 1 88 ? 0.203 14.686 -5.369 1.00 56.28 88 GLY A CA 1
ATOM 669 C C . GLY A 1 88 ? -1.005 13.786 -5.179 1.00 56.28 88 GLY A C 1
ATOM 670 O O . GLY A 1 88 ? -1.424 13.151 -6.169 1.00 56.28 88 GLY A O 1
#

Foldseek 3Di:
DAEEEEFDAALDFQCVCVVVVVVDDPPYHYHTDGAQRNVDPDHDDPPQDPPLVSLLVVVVVVCVVVVNPRYHYDADHSRSVPCVVVVD

Secondary structure (DSSP, 8-state):
--EEEEE--TT--GGGGTTTGGGSPTT-EEE----SSS--SSPPPTT---SHHHHHHHHHHHHHHTT-SSPEEEE-TTTTTTTTTT--

Radius of gyration: 12.92 Å; Cα contacts (8 Å, |Δi|>4): 117; chains: 1; bounding box: 26×31×38 Å

Sequence (88 aa):
GPPVVLLHGLLMNDAQWDLALPHLPQGFRYLLPVLPMGGHRVRSHRDADLTLPGMIGIVADFLDALDLSDATLVVTDWGGPLFLTDLG